Protein AF-A0A3L5TSK6-F1 (afdb_monomer)

Radius of gyration: 16.2 Å; Cα contacts (8 Å, |Δi|>4): 118; chains: 1; bounding box: 46×31×44 Å

Structure (mmCIF, N/CA/C/O backbone):
data_AF-A0A3L5TSK6-F1
#
_entry.id   AF-A0A3L5TSK6-F1
#
loop_
_atom_site.group_PDB
_atom_site.id
_atom_site.type_symbol
_atom_site.label_atom_id
_atom_site.label_alt_id
_atom_site.label_comp_id
_atom_site.label_asym_id
_atom_site.label_entity_id
_atom_site.label_seq_id
_atom_site.pdbx_PDB_ins_code
_atom_site.Cartn_x
_atom_site.Cartn_y
_atom_site.Cartn_z
_atom_site.occupancy
_atom_site.B_iso_or_equiv
_atom_site.auth_seq_id
_atom_site.auth_comp_id
_atom_site.auth_asym_id
_atom_site.auth_atom_id
_atom_site.pdbx_PDB_model_num
ATOM 1 N N . MET A 1 1 ? -3.187 -6.214 0.438 1.00 34.06 1 MET A N 1
ATOM 2 C CA . MET A 1 1 ? -4.301 -6.020 1.387 1.00 34.06 1 MET A CA 1
ATOM 3 C C . MET A 1 1 ? -3.927 -4.850 2.277 1.00 34.06 1 MET A C 1
ATOM 5 O O . MET A 1 1 ? -2.980 -4.982 3.035 1.00 34.06 1 MET A O 1
ATOM 9 N N . CYS A 1 2 ? -4.564 -3.695 2.087 1.00 36.97 2 CYS A N 1
ATOM 10 C CA . CYS A 1 2 ? -4.314 -2.481 2.863 1.00 36.97 2 CYS A CA 1
ATOM 11 C C . CYS A 1 2 ? -5.670 -2.035 3.417 1.00 36.97 2 CYS A C 1
ATOM 13 O O . CYS A 1 2 ? -6.540 -1.655 2.637 1.00 36.97 2 CYS A O 1
ATOM 15 N N . SER A 1 3 ? -5.878 -2.202 4.721 1.00 41.25 3 SER A N 1
ATOM 16 C CA . SER A 1 3 ? -7.136 -1.934 5.427 1.00 41.25 3 SER A CA 1
ATOM 17 C C . SER A 1 3 ? -7.062 -0.598 6.163 1.00 41.25 3 SER A C 1
ATOM 19 O O . SER A 1 3 ? -6.082 -0.326 6.856 1.00 41.25 3 SER A O 1
ATOM 21 N N . LEU A 1 4 ? -8.104 0.220 6.014 1.00 42.03 4 LEU A N 1
ATOM 22 C CA . LEU A 1 4 ? -8.280 1.513 6.680 1.00 42.03 4 LEU A CA 1
ATOM 23 C C . LEU A 1 4 ? -9.685 1.528 7.291 1.00 42.03 4 LEU A C 1
ATOM 25 O O . LEU A 1 4 ? -10.646 1.225 6.589 1.00 42.03 4 LEU A O 1
ATOM 29 N N . LEU A 1 5 ? -9.768 1.814 8.590 1.00 45.38 5 LEU A N 1
ATOM 30 C CA . LEU A 1 5 ? -10.962 1.709 9.431 1.00 45.38 5 LEU A CA 1
ATOM 31 C C . LEU A 1 5 ? -11.043 2.945 10.340 1.00 45.38 5 LEU A C 1
ATOM 33 O O . LEU A 1 5 ? -10.093 3.219 11.064 1.00 45.38 5 LEU A O 1
ATOM 37 N N . GLU A 1 6 ? -12.161 3.667 10.348 1.00 42.78 6 GLU A N 1
ATOM 38 C CA . GLU A 1 6 ? -12.432 4.717 11.340 1.00 42.78 6 GLU A CA 1
ATOM 39 C C . GLU A 1 6 ? -13.077 4.099 12.605 1.00 42.78 6 GLU A C 1
ATOM 41 O O . GLU A 1 6 ? -14.056 3.352 12.529 1.00 42.78 6 GLU A O 1
ATOM 46 N N . ASP A 1 7 ? -12.513 4.441 13.773 1.00 42.12 7 ASP A N 1
ATOM 47 C CA . ASP A 1 7 ? -13.096 4.374 15.129 1.00 42.12 7 ASP A CA 1
ATOM 48 C C . ASP A 1 7 ? -13.173 3.056 15.953 1.00 42.12 7 ASP A C 1
ATOM 50 O O . ASP A 1 7 ? -14.040 2.889 16.817 1.00 42.12 7 ASP A O 1
ATOM 54 N N . TYR A 1 8 ? -12.202 2.161 15.844 1.00 40.53 8 TYR A N 1
ATOM 55 C CA . TYR A 1 8 ? -11.734 1.365 16.994 1.00 40.53 8 TYR A CA 1
ATOM 56 C C . TYR A 1 8 ? -10.258 1.134 16.714 1.00 40.53 8 TYR A C 1
ATOM 58 O O . TYR A 1 8 ? -9.960 0.626 15.638 1.00 40.53 8 TYR A O 1
ATOM 66 N N . ARG A 1 9 ? -9.370 1.630 17.592 1.00 51.47 9 ARG A N 1
ATOM 67 C CA . ARG A 1 9 ? -7.895 1.642 17.471 1.00 51.47 9 ARG A CA 1
ATOM 68 C C . ARG A 1 9 ? -7.408 0.742 16.324 1.00 51.47 9 ARG A C 1
ATOM 70 O O . ARG A 1 9 ? -7.483 -0.476 16.446 1.00 51.47 9 ARG A O 1
ATOM 77 N N . THR A 1 10 ? -7.005 1.340 15.201 1.00 57.16 10 THR A N 1
ATOM 78 C CA . THR A 1 10 ? -6.617 0.651 13.958 1.00 57.16 10 THR A CA 1
ATOM 79 C C . THR A 1 10 ? -5.367 -0.195 14.176 1.00 57.16 10 THR A C 1
ATOM 81 O O . THR A 1 10 ? -4.246 0.181 13.846 1.00 57.16 10 THR A O 1
ATOM 84 N N . GLU A 1 11 ? -5.548 -1.361 14.780 1.00 63.44 11 GLU A N 1
ATOM 85 C CA . GLU A 1 11 ? -4.491 -2.325 15.047 1.00 63.44 11 GLU A CA 1
ATOM 86 C C . GLU A 1 11 ? -4.338 -3.222 13.820 1.00 63.44 11 GLU A C 1
ATOM 88 O O . GLU A 1 11 ? -4.801 -4.364 13.790 1.00 63.44 11 GLU A O 1
ATOM 93 N N . ASN A 1 12 ? -3.687 -2.703 12.775 1.00 78.81 12 ASN A N 1
ATOM 94 C CA . ASN A 1 12 ? -3.180 -3.582 11.730 1.00 78.81 12 ASN A CA 1
ATOM 95 C C . ASN A 1 12 ? -2.072 -4.446 12.362 1.00 78.81 12 ASN A C 1
ATOM 97 O O . ASN A 1 12 ? -1.165 -3.946 13.036 1.00 78.81 12 ASN A O 1
ATOM 101 N N . ARG A 1 13 ? -2.172 -5.763 12.165 1.00 89.50 13 ARG A N 1
ATOM 102 C CA . ARG A 1 13 ? -1.252 -6.765 12.715 1.00 89.50 13 ARG A CA 1
ATOM 103 C C . ARG A 1 13 ? -0.556 -7.483 11.569 1.00 89.50 13 ARG A C 1
ATOM 105 O O . ARG A 1 13 ? -1.192 -7.842 10.579 1.00 89.50 13 ARG A O 1
ATOM 112 N N . PHE A 1 14 ? 0.742 -7.710 11.710 1.00 92.44 14 PHE A N 1
ATOM 113 C CA . PHE A 1 14 ? 1.535 -8.486 10.764 1.00 92.44 14 PHE A CA 1
ATOM 114 C C . PHE A 1 14 ? 2.080 -9.734 11.445 1.00 92.44 14 PHE A C 1
ATOM 116 O O . PHE A 1 14 ? 2.483 -9.679 12.606 1.0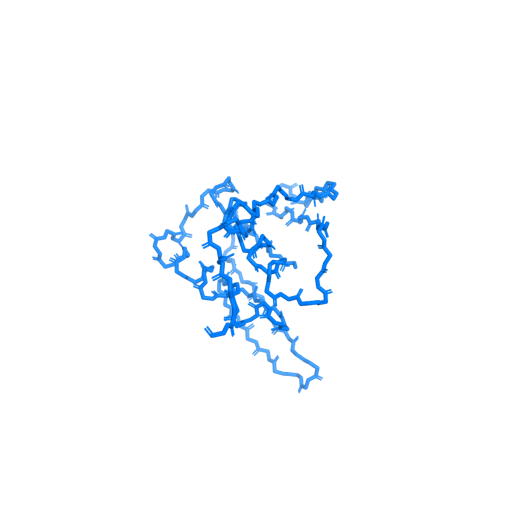0 92.44 14 PHE A O 1
ATOM 123 N N . VAL A 1 15 ? 2.116 -10.840 10.702 1.00 94.88 15 VAL A N 1
ATOM 124 C CA . VAL A 1 15 ? 2.777 -12.084 11.096 1.00 94.88 15 VAL A CA 1
ATOM 125 C C . VAL A 1 15 ? 3.555 -12.613 9.895 1.00 94.88 15 VAL A C 1
ATOM 127 O O . VAL A 1 15 ? 2.995 -12.717 8.803 1.00 94.88 15 VAL A O 1
ATOM 130 N N . ASP A 1 16 ? 4.827 -12.956 10.096 1.00 92.19 16 ASP A N 1
ATOM 131 C CA . ASP A 1 16 ? 5.654 -13.602 9.068 1.00 92.19 16 ASP A CA 1
ATOM 132 C C . ASP A 1 16 ? 5.753 -15.124 9.269 1.00 92.19 16 ASP A C 1
ATOM 134 O O . ASP A 1 16 ? 5.444 -15.659 10.335 1.00 92.19 16 ASP A O 1
ATOM 138 N N . LYS A 1 17 ? 6.270 -15.831 8.260 1.00 93.81 17 LYS A N 1
ATOM 139 C CA . LYS A 1 17 ? 6.469 -17.288 8.234 1.00 93.81 17 LYS A CA 1
ATOM 140 C C . LYS A 1 17 ? 7.255 -17.827 9.437 1.00 93.81 17 LYS A C 1
ATOM 142 O O . LYS A 1 17 ? 7.029 -18.962 9.842 1.00 93.81 17 LYS A O 1
ATOM 147 N N . ILE A 1 18 ? 8.186 -17.047 9.985 1.00 94.75 18 ILE A N 1
ATOM 148 C CA . ILE A 1 18 ? 9.015 -17.440 11.140 1.00 94.75 18 ILE A CA 1
ATOM 149 C C . ILE A 1 18 ? 8.397 -17.062 12.497 1.00 94.75 18 ILE A C 1
ATOM 151 O O . ILE A 1 18 ? 9.031 -17.261 13.528 1.00 94.75 18 ILE A O 1
ATOM 155 N N . GLY A 1 19 ? 7.175 -16.518 12.513 1.00 93.19 19 GLY A N 1
ATOM 156 C CA . GLY A 1 19 ? 6.446 -16.185 13.740 1.00 93.19 19 GLY A CA 1
ATOM 157 C C . GLY A 1 19 ? 6.750 -14.803 14.324 1.00 93.19 19 GLY A C 1
ATOM 158 O O . GLY A 1 19 ? 6.336 -14.518 15.444 1.00 93.19 19 GLY A O 1
ATOM 159 N N . VAL A 1 20 ? 7.444 -13.926 13.589 1.00 94.31 20 VAL A N 1
ATOM 160 C CA . VAL A 1 20 ? 7.586 -12.517 13.988 1.00 94.31 20 VAL A CA 1
ATOM 161 C C . VAL A 1 20 ? 6.224 -11.844 13.881 1.00 94.31 20 VAL A C 1
ATOM 163 O O . VAL A 1 20 ? 5.628 -11.853 12.804 1.00 94.31 20 VAL A O 1
ATOM 166 N N . ALA A 1 21 ? 5.760 -11.251 14.981 1.00 94.44 21 ALA A N 1
ATOM 167 C CA . ALA A 1 21 ? 4.489 -10.546 15.057 1.00 94.44 21 ALA A CA 1
ATOM 168 C C . ALA A 1 21 ? 4.681 -9.121 15.585 1.00 94.44 21 ALA A C 1
ATOM 170 O O . ALA A 1 21 ? 5.403 -8.911 16.561 1.00 94.44 21 ALA A O 1
ATOM 171 N N . TYR A 1 22 ? 4.038 -8.146 14.942 1.00 91.56 22 TYR A N 1
ATOM 172 C CA . TYR A 1 22 ? 4.023 -6.755 15.400 1.00 91.56 22 TYR A CA 1
ATOM 173 C C . TYR A 1 22 ? 2.759 -6.018 14.945 1.00 91.56 22 TYR A C 1
ATOM 175 O O . TYR A 1 22 ? 2.012 -6.489 14.082 1.00 91.56 22 TYR A O 1
ATOM 183 N N . GLU A 1 23 ? 2.548 -4.840 15.528 1.00 90.12 23 GLU A N 1
ATOM 184 C CA . GLU A 1 23 ? 1.446 -3.929 15.220 1.00 90.12 23 GLU A CA 1
ATOM 185 C C . GLU A 1 23 ? 1.996 -2.624 14.642 1.00 90.12 23 GLU A C 1
ATOM 187 O O . GLU A 1 23 ? 3.032 -2.123 15.087 1.00 90.12 23 GLU A O 1
ATOM 192 N N . SER A 1 24 ? 1.329 -2.074 13.631 1.00 89.81 24 SER A N 1
ATOM 193 C CA . SER A 1 24 ? 1.712 -0.794 13.025 1.00 89.81 24 SER A CA 1
ATOM 194 C C . SER A 1 24 ? 0.515 -0.175 12.306 1.00 89.81 24 SER A C 1
ATOM 196 O O . SER A 1 24 ? -0.262 -0.931 11.734 1.00 89.81 24 SER A O 1
ATOM 198 N N . PRO A 1 25 ? 0.352 1.162 12.270 1.00 89.12 25 PRO A N 1
ATOM 199 C CA . PRO A 1 25 ? -0.758 1.793 11.548 1.00 89.12 25 PRO A CA 1
ATOM 200 C C . PRO A 1 25 ? -0.741 1.483 10.045 1.00 89.12 25 PRO A C 1
ATOM 202 O O . PRO A 1 25 ? -1.795 1.344 9.428 1.00 89.12 25 PRO A O 1
ATOM 205 N N . THR A 1 26 ? 0.445 1.306 9.458 1.00 91.50 26 THR A N 1
ATOM 206 C CA . THR A 1 26 ? 0.628 0.970 8.043 1.00 91.50 26 THR A CA 1
ATOM 207 C C . THR A 1 26 ? 1.457 -0.301 7.906 1.00 91.50 26 THR A C 1
ATOM 209 O O . THR A 1 26 ? 2.491 -0.474 8.552 1.00 91.50 26 THR A O 1
ATOM 212 N N . ILE A 1 27 ? 0.974 -1.235 7.082 1.00 93.00 27 ILE A N 1
ATOM 213 C CA . ILE A 1 27 ? 1.598 -2.546 6.889 1.00 93.00 27 ILE A CA 1
ATOM 214 C C . ILE A 1 27 ? 1.659 -2.858 5.403 1.00 93.00 27 ILE A C 1
ATOM 216 O O . ILE A 1 27 ? 0.701 -2.661 4.660 1.00 93.00 27 ILE A O 1
ATOM 220 N N . CYS A 1 28 ? 2.802 -3.381 4.974 1.00 93.75 28 CYS A N 1
ATOM 221 C CA . CYS A 1 28 ? 3.018 -3.899 3.634 1.00 93.75 28 CYS A CA 1
ATOM 222 C C . CYS A 1 28 ? 3.831 -5.189 3.714 1.00 93.75 28 CYS A C 1
ATOM 224 O O . CYS A 1 28 ? 4.661 -5.362 4.604 1.00 93.75 28 CYS A O 1
ATOM 226 N N . THR A 1 29 ? 3.623 -6.075 2.747 1.00 92.50 29 THR A N 1
ATOM 227 C CA . THR A 1 29 ? 4.309 -7.367 2.656 1.00 92.50 29 THR A CA 1
ATOM 228 C C . THR A 1 29 ? 5.178 -7.435 1.403 1.00 92.50 29 THR A C 1
ATOM 230 O O . THR A 1 29 ? 4.906 -6.750 0.413 1.00 92.50 29 THR A O 1
ATOM 233 N N . GLY A 1 30 ? 6.195 -8.300 1.410 1.00 92.56 30 GLY A N 1
ATOM 234 C CA . GLY A 1 30 ? 7.054 -8.529 0.245 1.00 92.56 30 GLY A CA 1
ATOM 235 C C . GLY A 1 30 ? 7.717 -7.242 -0.258 1.00 92.56 30 GLY A C 1
ATOM 236 O O . GLY A 1 30 ? 8.187 -6.428 0.533 1.00 92.56 30 GLY A O 1
ATOM 237 N N . TYR A 1 31 ? 7.723 -7.034 -1.577 1.00 93.00 31 TYR A N 1
ATOM 238 C CA . TYR A 1 31 ? 8.347 -5.858 -2.197 1.00 93.00 31 TYR A CA 1
ATOM 239 C C . TYR A 1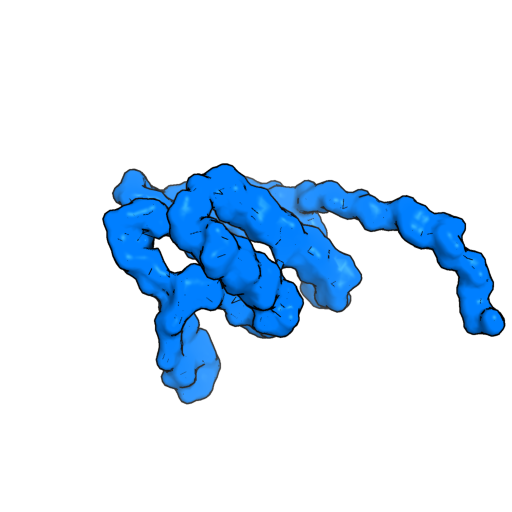 31 ? 7.671 -4.533 -1.799 1.00 93.00 31 TYR A C 1
ATOM 241 O O . TYR A 1 31 ? 8.323 -3.493 -1.683 1.00 93.00 31 TYR A O 1
ATOM 249 N N . GLY A 1 32 ? 6.373 -4.584 -1.475 1.00 93.50 32 GLY A N 1
ATOM 250 C CA . GLY A 1 32 ? 5.615 -3.438 -0.976 1.00 93.50 32 GLY A CA 1
ATOM 251 C C . GLY A 1 32 ? 6.169 -2.854 0.323 1.00 93.50 32 GLY A C 1
ATOM 252 O O . GLY A 1 32 ? 6.045 -1.651 0.543 1.00 93.50 32 GLY A O 1
ATOM 253 N N . ALA A 1 33 ? 6.835 -3.663 1.154 1.00 94.25 33 ALA A N 1
ATOM 254 C CA . ALA A 1 33 ? 7.447 -3.198 2.398 1.00 94.25 33 ALA A CA 1
ATOM 255 C C . ALA A 1 33 ? 8.551 -2.149 2.172 1.00 94.25 33 ALA A C 1
ATOM 257 O O . ALA A 1 33 ? 8.763 -1.299 3.034 1.00 94.25 33 ALA A O 1
ATOM 258 N N . TYR A 1 34 ? 9.216 -2.178 1.013 1.00 94.19 34 TYR A N 1
ATOM 259 C CA . TYR A 1 34 ? 10.319 -1.273 0.682 1.00 94.19 34 TYR A CA 1
ATOM 260 C C . TYR A 1 34 ? 9.874 -0.036 -0.105 1.00 94.19 34 TYR A C 1
ATOM 262 O O . TYR A 1 34 ? 10.499 1.012 0.013 1.00 94.19 34 TYR A O 1
ATOM 270 N N . ILE A 1 35 ? 8.806 -0.149 -0.904 1.00 94.00 35 ILE A N 1
ATOM 271 C CA . ILE A 1 35 ? 8.358 0.926 -1.807 1.00 94.00 35 ILE A CA 1
ATOM 272 C C . ILE A 1 35 ? 7.078 1.601 -1.316 1.00 94.00 35 ILE A C 1
ATOM 274 O O . ILE A 1 35 ? 7.026 2.823 -1.217 1.00 94.00 35 ILE A O 1
ATOM 278 N N . ALA A 1 36 ? 6.035 0.825 -1.020 1.00 94.88 36 ALA A N 1
ATOM 279 C CA . ALA A 1 36 ? 4.734 1.376 -0.650 1.00 94.88 36 ALA A CA 1
ATOM 280 C C . ALA A 1 36 ? 4.696 1.809 0.820 1.00 94.88 36 ALA A C 1
ATOM 282 O O . ALA A 1 36 ? 4.123 2.846 1.141 1.00 94.88 36 ALA A O 1
ATOM 283 N N . ASN A 1 37 ? 5.343 1.057 1.715 1.00 94.81 37 ASN A N 1
ATOM 284 C CA . ASN A 1 37 ? 5.286 1.337 3.150 1.00 94.81 37 ASN A CA 1
ATOM 285 C C . ASN A 1 37 ? 5.804 2.737 3.536 1.00 94.81 37 ASN A C 1
ATOM 287 O O . ASN A 1 37 ? 5.124 3.401 4.315 1.00 94.81 37 ASN A O 1
ATOM 291 N N . PRO A 1 38 ? 6.936 3.243 2.998 1.00 95.50 38 PRO A N 1
ATOM 292 C CA . PRO A 1 38 ? 7.377 4.612 3.279 1.00 95.50 38 PRO A CA 1
ATOM 293 C C . PRO A 1 38 ? 6.353 5.672 2.852 1.00 95.50 38 PRO A C 1
ATOM 295 O O . PRO A 1 38 ? 6.099 6.603 3.605 1.00 95.50 38 PRO A O 1
ATOM 298 N N . LEU A 1 39 ? 5.705 5.491 1.696 1.00 95.00 39 LEU A N 1
ATOM 299 C CA . LEU A 1 39 ? 4.676 6.411 1.193 1.00 95.00 39 LEU A CA 1
ATOM 300 C C . LEU A 1 39 ? 3.421 6.405 2.071 1.00 95.00 39 LEU A C 1
ATOM 302 O O . LEU A 1 39 ? 2.778 7.436 2.264 1.00 95.00 39 LEU A O 1
ATOM 306 N N . LEU A 1 40 ? 3.045 5.236 2.591 1.00 94.06 40 LEU A N 1
ATOM 307 C CA . LEU A 1 40 ? 1.919 5.111 3.513 1.00 94.06 40 LEU A CA 1
ATOM 308 C C . LEU A 1 40 ? 2.248 5.711 4.878 1.00 94.06 40 LEU A C 1
ATOM 310 O O . LEU A 1 40 ? 1.398 6.378 5.458 1.00 94.06 40 LEU A O 1
ATOM 314 N N . ARG A 1 41 ? 3.470 5.499 5.380 1.00 93.81 41 ARG A N 1
ATOM 315 C CA . ARG A 1 41 ? 3.946 6.101 6.633 1.00 93.81 41 ARG A CA 1
ATOM 316 C C . ARG A 1 41 ? 3.955 7.617 6.554 1.00 93.81 41 ARG A C 1
ATOM 318 O O . ARG A 1 41 ? 3.367 8.241 7.420 1.00 93.81 41 ARG A O 1
ATOM 325 N N . GLU A 1 42 ? 4.516 8.181 5.490 1.00 95.19 42 GLU A N 1
ATOM 326 C CA . GLU A 1 42 ? 4.516 9.628 5.262 1.00 95.19 42 GLU A CA 1
ATOM 327 C C . GLU A 1 42 ? 3.087 10.193 5.245 1.00 95.19 42 GLU A C 1
ATOM 329 O O . GLU A 1 42 ? 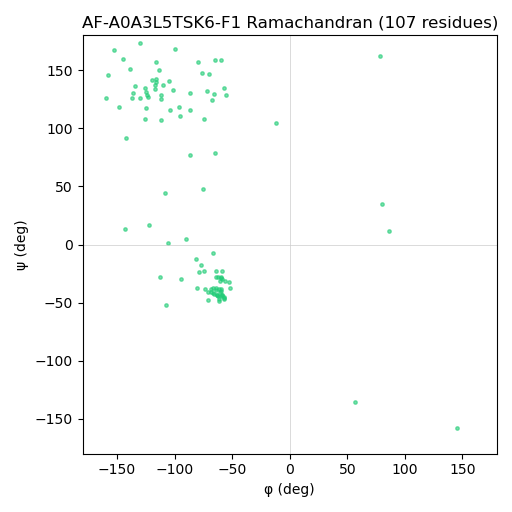2.796 11.180 5.915 1.00 95.19 42 GLU A O 1
ATOM 334 N N . ALA A 1 43 ? 2.163 9.549 4.523 1.00 93.44 43 ALA A N 1
ATOM 335 C CA . ALA A 1 43 ? 0.768 9.986 4.495 1.00 93.44 43 ALA A CA 1
ATOM 336 C C . ALA A 1 43 ? 0.111 9.921 5.882 1.00 93.44 43 ALA A C 1
ATOM 338 O O . ALA A 1 43 ? -0.563 10.867 6.280 1.00 93.44 43 ALA A O 1
ATOM 339 N N . TYR A 1 44 ? 0.335 8.830 6.619 1.00 91.38 44 TYR A N 1
ATOM 340 C CA . TYR A 1 44 ? -0.204 8.635 7.964 1.00 91.38 44 TYR A CA 1
ATOM 341 C C . TYR A 1 44 ? 0.370 9.623 8.983 1.00 91.38 44 TYR A C 1
ATOM 343 O O . TYR A 1 44 ? -0.376 10.172 9.784 1.00 91.38 44 TYR A O 1
ATOM 351 N N . GLU A 1 45 ? 1.676 9.882 8.948 1.00 93.12 45 GLU A N 1
ATOM 352 C CA . GLU A 1 45 ? 2.334 10.855 9.824 1.00 93.12 45 GLU A CA 1
ATOM 353 C C . GLU A 1 45 ? 1.832 12.281 9.559 1.00 93.12 45 GLU A C 1
ATOM 355 O O . GLU A 1 45 ? 1.627 13.043 10.503 1.00 93.12 45 GLU A O 1
ATOM 360 N N . ASN A 1 46 ? 1.571 12.622 8.293 1.00 94.56 46 ASN A N 1
ATOM 361 C CA . ASN A 1 46 ? 1.039 13.928 7.907 1.00 94.56 46 ASN A CA 1
ATOM 362 C C . ASN A 1 46 ? -0.444 14.107 8.268 1.00 94.56 46 ASN A C 1
ATOM 364 O O . ASN A 1 46 ? -0.850 15.200 8.660 1.00 94.56 46 ASN A O 1
ATOM 368 N N . ASN A 1 47 ? -1.261 13.061 8.122 1.00 92.44 47 ASN A N 1
ATOM 369 C CA . ASN A 1 47 ? -2.673 13.086 8.492 1.00 92.44 47 ASN A CA 1
ATOM 370 C C . ASN A 1 47 ? -3.111 11.740 9.103 1.00 92.44 47 ASN A C 1
ATOM 372 O O . ASN A 1 47 ? -3.574 10.852 8.388 1.00 92.44 47 ASN A O 1
ATOM 376 N N . PRO A 1 48 ? -3.030 11.579 10.434 1.00 88.62 48 PRO A N 1
ATOM 377 C CA . PRO A 1 48 ? -3.450 10.342 11.094 1.00 88.62 48 PRO A CA 1
ATOM 378 C C . PRO A 1 48 ? -4.951 10.042 10.963 1.00 88.62 48 PRO A C 1
ATOM 380 O O . PRO A 1 48 ? -5.351 8.885 11.063 1.00 88.62 48 PRO A O 1
ATOM 383 N N . ASN A 1 49 ? -5.773 11.069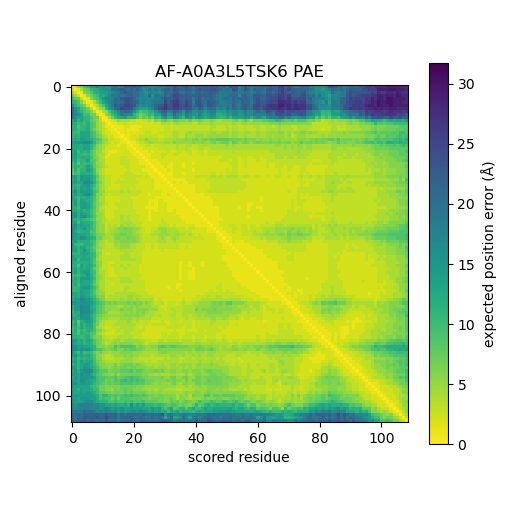 10.721 1.00 88.75 49 ASN A N 1
ATOM 384 C CA . ASN A 1 49 ? -7.231 10.982 10.607 1.00 88.75 49 ASN A CA 1
ATOM 385 C C . ASN A 1 49 ? -7.677 11.171 9.146 1.00 88.75 49 ASN A C 1
ATOM 387 O O . ASN A 1 49 ? -8.593 11.942 8.862 1.00 88.75 49 ASN A O 1
ATOM 391 N N . MET A 1 50 ? -6.976 10.520 8.212 1.00 88.06 50 MET A N 1
ATOM 392 C CA . MET A 1 50 ? -7.357 10.513 6.799 1.00 88.06 50 MET A CA 1
ATOM 393 C C . MET A 1 50 ? -8.775 9.982 6.617 1.00 88.06 50 MET A C 1
ATOM 395 O O . MET A 1 50 ? -9.123 8.916 7.125 1.00 88.06 50 MET A O 1
ATOM 399 N N . THR A 1 51 ? -9.544 10.684 5.794 1.00 91.69 51 THR A N 1
ATOM 400 C CA . THR A 1 51 ? -10.842 10.196 5.335 1.00 91.69 51 THR A CA 1
ATOM 401 C C . THR A 1 51 ? -10.670 8.944 4.475 1.00 91.69 51 THR A C 1
ATOM 403 O O . THR A 1 51 ? -9.627 8.706 3.853 1.00 91.69 51 THR A O 1
ATOM 406 N N . LEU A 1 52 ? -11.738 8.156 4.364 1.00 88.44 52 LEU A N 1
ATOM 407 C CA . LEU A 1 52 ? -11.782 6.976 3.501 1.00 88.44 52 LEU A CA 1
ATOM 408 C C . LEU A 1 52 ? -11.348 7.268 2.048 1.00 88.44 52 LEU A C 1
ATOM 410 O O . LEU A 1 52 ? -10.700 6.431 1.417 1.00 88.44 52 LEU A O 1
ATOM 414 N N . GLU A 1 53 ? -11.705 8.433 1.507 1.00 91.25 53 GLU A N 1
ATOM 415 C CA . GLU A 1 53 ? -11.364 8.831 0.137 1.00 91.25 53 GLU A CA 1
ATOM 416 C C . GLU A 1 53 ? -9.871 9.147 -0.017 1.00 91.25 53 GLU A C 1
ATOM 418 O O . GLU A 1 53 ? -9.214 8.629 -0.925 1.00 91.25 53 GLU A O 1
ATOM 423 N N . GLU A 1 54 ? -9.308 9.939 0.897 1.00 91.12 54 GLU A N 1
ATOM 424 C CA . GLU A 1 54 ? -7.876 10.268 0.912 1.00 91.12 54 GLU A CA 1
ATOM 425 C C . GLU A 1 54 ? -7.024 9.007 1.025 1.00 91.12 54 GLU A C 1
ATOM 427 O O . GLU A 1 54 ? -6.044 8.819 0.297 1.00 91.12 54 GLU A O 1
ATOM 432 N N . ALA A 1 55 ? -7.447 8.106 1.904 1.00 91.19 55 ALA A N 1
ATOM 433 C CA . ALA A 1 55 ? -6.744 6.874 2.155 1.00 91.19 55 ALA A CA 1
ATOM 434 C C . ALA A 1 55 ? -6.812 5.936 0.930 1.00 91.19 55 ALA A C 1
ATOM 436 O O . ALA A 1 55 ? -5.790 5.386 0.517 1.00 91.19 55 ALA A O 1
ATOM 437 N N . GLN A 1 56 ? -7.969 5.831 0.259 1.00 91.62 56 GLN A N 1
ATOM 438 C CA . GLN A 1 56 ? -8.096 5.102 -1.013 1.00 91.62 56 GLN A CA 1
ATOM 439 C C . GLN A 1 56 ? -7.196 5.671 -2.112 1.00 91.62 56 GLN A C 1
ATOM 441 O O . GLN A 1 56 ? -6.517 4.906 -2.801 1.00 91.62 56 GLN A O 1
ATOM 446 N N . LYS A 1 57 ? -7.146 6.997 -2.250 1.00 93.00 57 LYS A N 1
ATOM 447 C CA . LYS A 1 57 ? -6.283 7.673 -3.225 1.00 93.00 57 LYS A CA 1
ATOM 448 C C . LYS A 1 57 ? -4.804 7.381 -2.964 1.00 93.00 57 LYS A C 1
ATOM 450 O O . LYS A 1 57 ? -4.033 7.165 -3.902 1.00 93.00 57 LYS A O 1
ATOM 455 N N . GLN A 1 58 ? -4.404 7.317 -1.695 1.00 94.12 58 GLN A N 1
ATOM 456 C CA . GLN A 1 58 ? -3.037 6.954 -1.333 1.00 94.12 58 GLN A CA 1
ATOM 457 C C . GLN A 1 58 ? -2.724 5.482 -1.649 1.00 94.12 58 GLN A C 1
ATOM 459 O O . GLN A 1 58 ? -1.632 5.187 -2.145 1.00 94.12 58 GLN A O 1
ATOM 464 N N . ILE A 1 59 ? -3.676 4.561 -1.443 1.00 93.62 59 ILE A N 1
ATOM 465 C CA . ILE A 1 59 ? -3.531 3.160 -1.875 1.00 93.62 59 ILE A CA 1
ATOM 466 C C . ILE A 1 59 ? -3.377 3.071 -3.395 1.00 93.62 59 ILE A C 1
ATOM 468 O O . ILE A 1 59 ? -2.459 2.403 -3.868 1.00 93.62 59 ILE A O 1
ATOM 472 N N . GLU A 1 60 ? -4.217 3.764 -4.163 1.00 93.12 60 GLU A N 1
ATOM 473 C CA . GLU A 1 60 ?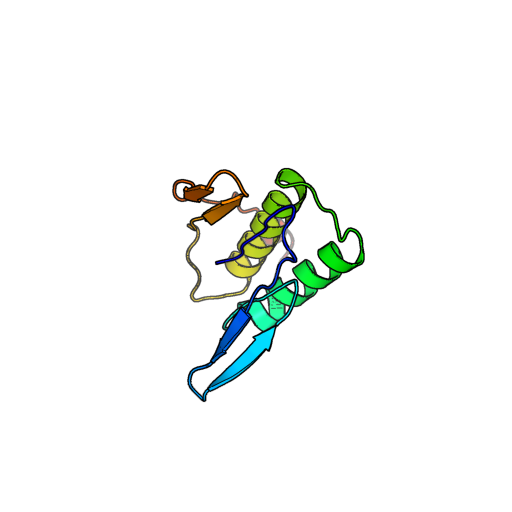 -4.138 3.784 -5.629 1.00 93.12 60 GLU A CA 1
ATOM 474 C C . GLU A 1 60 ? -2.766 4.270 -6.115 1.00 93.12 60 GLU A C 1
ATOM 476 O O . GLU A 1 60 ? -2.126 3.624 -6.952 1.00 93.12 60 GLU A O 1
ATOM 481 N N . ARG A 1 61 ? -2.250 5.352 -5.517 1.00 93.75 61 ARG A N 1
ATOM 482 C CA . ARG A 1 61 ? -0.896 5.850 -5.789 1.00 93.75 61 ARG A CA 1
ATOM 483 C C . ARG A 1 61 ? 0.168 4.784 -5.517 1.00 93.75 61 ARG A C 1
ATOM 485 O O . ARG A 1 61 ? 1.054 4.586 -6.350 1.00 93.75 61 ARG A O 1
ATOM 492 N N . CYS A 1 62 ? 0.089 4.090 -4.383 1.00 94.88 62 CYS A N 1
ATOM 493 C CA . CYS A 1 62 ? 1.037 3.030 -4.037 1.00 94.88 62 CYS A CA 1
ATOM 494 C C . CYS A 1 62 ? 0.973 1.861 -5.029 1.00 94.88 62 CYS A C 1
ATOM 496 O O . CYS A 1 62 ? 2.016 1.393 -5.486 1.00 94.88 62 CYS A O 1
ATOM 498 N N . MET A 1 63 ? -0.230 1.428 -5.417 1.00 94.50 63 MET A N 1
ATOM 499 C CA . MET A 1 63 ? -0.420 0.335 -6.377 1.00 94.50 63 MET A CA 1
ATOM 500 C C . MET A 1 63 ? 0.130 0.682 -7.762 1.00 94.50 63 MET A C 1
ATOM 502 O O . MET A 1 63 ? 0.783 -0.154 -8.386 1.00 94.50 63 MET A O 1
ATOM 506 N N . LYS A 1 64 ? -0.042 1.928 -8.213 1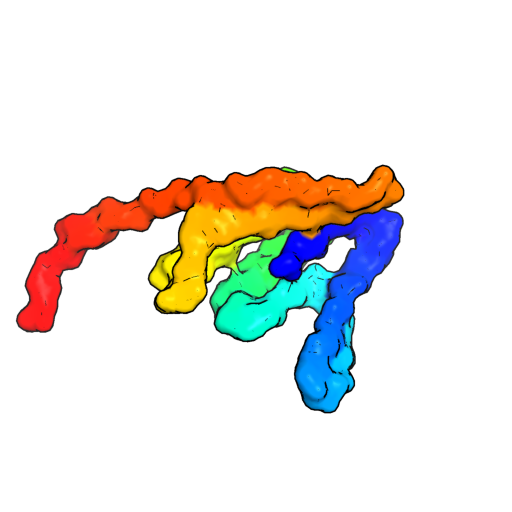.00 93.31 64 LYS A N 1
ATOM 507 C CA . LYS A 1 64 ? 0.534 2.416 -9.474 1.00 93.31 64 LYS A CA 1
ATOM 508 C C . LYS A 1 64 ? 2.065 2.400 -9.458 1.00 93.31 64 LYS A C 1
ATOM 510 O O . LYS A 1 64 ? 2.690 1.965 -10.421 1.00 93.31 64 LYS A O 1
ATOM 515 N N . ILE A 1 65 ? 2.684 2.830 -8.356 1.00 94.06 65 ILE A N 1
ATOM 516 C CA . ILE A 1 65 ? 4.149 2.817 -8.214 1.00 94.06 65 ILE A CA 1
ATOM 517 C C . ILE A 1 65 ? 4.683 1.383 -8.168 1.00 94.06 65 ILE A C 1
ATOM 519 O O . ILE A 1 65 ? 5.690 1.089 -8.814 1.00 94.06 65 ILE A O 1
ATOM 523 N N . LEU A 1 66 ? 4.008 0.488 -7.441 1.00 94.44 66 LEU A N 1
ATOM 524 C CA . LEU A 1 66 ? 4.364 -0.929 -7.420 1.00 9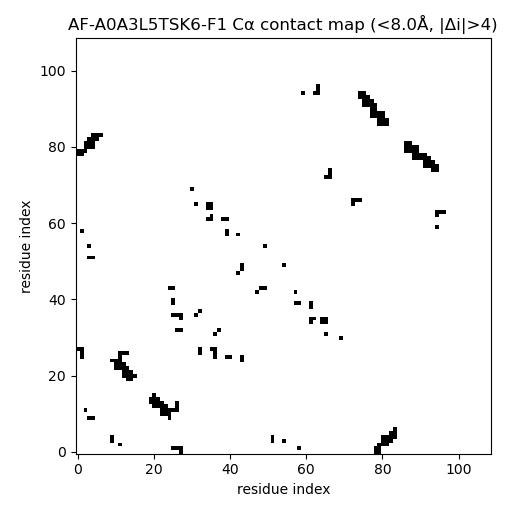4.44 66 LEU A CA 1
ATOM 525 C C .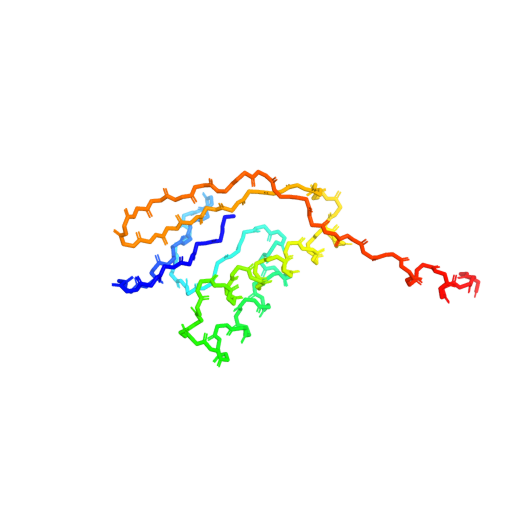 LEU A 1 66 ? 4.262 -1.540 -8.815 1.00 94.44 66 LEU A C 1
ATOM 527 O O . LEU A 1 66 ? 5.178 -2.251 -9.210 1.00 94.44 66 LEU A O 1
ATOM 531 N N . TYR A 1 67 ? 3.231 -1.190 -9.586 1.00 94.06 67 TYR A N 1
ATOM 532 C CA . TYR A 1 67 ? 3.095 -1.665 -10.959 1.00 94.06 67 TYR A CA 1
ATOM 533 C C . TYR A 1 67 ? 4.269 -1.249 -11.859 1.00 94.06 67 TYR A C 1
ATOM 535 O O . TYR A 1 67 ? 4.759 -2.039 -12.661 1.00 94.06 67 TYR A O 1
ATOM 543 N N . TYR A 1 68 ? 4.785 -0.030 -11.695 1.00 93.94 68 TYR A N 1
ATOM 544 C CA . TYR A 1 68 ? 5.936 0.430 -12.477 1.00 93.94 68 TYR A CA 1
ATOM 545 C C . TYR A 1 68 ? 7.279 -0.174 -12.062 1.00 93.94 68 TYR A C 1
ATOM 547 O O . TYR A 1 68 ? 8.225 -0.136 -12.849 1.00 93.94 68 TYR A O 1
ATOM 555 N N . ARG A 1 69 ? 7.416 -0.654 -10.821 1.00 94.06 69 ARG A N 1
ATOM 556 C CA . ARG A 1 69 ? 8.716 -1.054 -10.252 1.00 94.06 69 ARG A CA 1
ATOM 557 C C . ARG A 1 69 ? 8.850 -2.547 -9.991 1.00 94.06 69 ARG A C 1
ATOM 559 O O . ARG A 1 69 ? 9.968 -3.051 -10.020 1.00 94.06 69 ARG A O 1
ATOM 566 N N . ASP A 1 70 ? 7.752 -3.246 -9.735 1.00 93.81 70 ASP A N 1
ATOM 567 C CA . ASP A 1 70 ? 7.751 -4.680 -9.476 1.00 93.81 70 ASP A CA 1
ATOM 568 C C . ASP A 1 70 ? 7.455 -5.460 -10.763 1.00 93.81 70 ASP A C 1
ATOM 570 O O . ASP A 1 70 ? 6.329 -5.477 -11.261 1.00 93.81 70 ASP A O 1
ATOM 574 N N . ALA A 1 71 ? 8.467 -6.167 -11.269 1.00 92.12 71 ALA A N 1
ATOM 575 C CA . ALA A 1 71 ? 8.373 -6.990 -12.474 1.00 92.12 71 ALA A CA 1
ATOM 576 C C . ALA A 1 71 ? 7.451 -8.220 -12.331 1.00 92.12 71 ALA A C 1
ATOM 578 O O . ALA A 1 71 ? 7.218 -8.925 -13.311 1.00 92.12 71 ALA A O 1
ATOM 579 N N . ARG A 1 72 ? 6.951 -8.516 -11.124 1.00 92.94 72 ARG A N 1
ATOM 580 C CA . ARG A 1 72 ? 6.006 -9.615 -10.854 1.00 92.94 72 ARG A CA 1
ATOM 581 C C . ARG A 1 72 ? 4.580 -9.128 -10.604 1.00 92.94 72 ARG A C 1
ATOM 583 O O . ARG A 1 72 ? 3.705 -9.938 -10.303 1.00 92.94 72 ARG A O 1
ATOM 590 N N . SER A 1 73 ? 4.351 -7.822 -10.687 1.00 91.75 73 SER A N 1
ATOM 591 C CA . SER A 1 73 ? 3.035 -7.231 -10.474 1.00 91.75 73 SER A CA 1
ATOM 592 C C . SER A 1 73 ? 2.135 -7.367 -11.707 1.00 91.75 73 SER A C 1
ATOM 594 O O . SER A 1 73 ? 2.593 -7.537 -12.836 1.00 91.75 73 SER A O 1
ATOM 596 N N . ILE A 1 74 ? 0.824 -7.297 -11.478 1.00 92.88 74 ILE A N 1
ATOM 597 C CA . ILE A 1 74 ? -0.207 -7.316 -12.521 1.00 92.88 74 ILE A CA 1
ATOM 598 C C . ILE A 1 74 ? -0.986 -6.006 -12.420 1.00 92.88 74 ILE A C 1
ATOM 600 O O . ILE A 1 74 ? -1.272 -5.544 -11.315 1.00 92.88 74 ILE A O 1
ATOM 604 N N . ASN A 1 75 ? -1.371 -5.426 -13.563 1.00 92.81 75 ASN A N 1
ATOM 605 C CA . ASN A 1 75 ? -2.149 -4.183 -13.627 1.00 92.81 75 ASN A CA 1
ATOM 606 C C . ASN A 1 75 ? -3.635 -4.385 -13.275 1.00 92.81 75 ASN A C 1
ATOM 608 O O . ASN A 1 75 ? -4.531 -4.014 -14.031 1.00 92.81 75 ASN A O 1
ATOM 612 N N . LYS A 1 76 ? -3.909 -5.082 -12.176 1.00 94.12 76 LYS A N 1
ATOM 613 C CA . LYS A 1 76 ? -5.254 -5.383 -11.699 1.00 94.12 76 LYS A CA 1
ATOM 614 C C . LYS A 1 76 ? -5.173 -5.718 -10.219 1.00 94.12 76 LYS A C 1
ATOM 616 O O . LYS A 1 76 ? -4.405 -6.598 -9.837 1.00 94.12 76 LYS A O 1
ATOM 621 N N . TYR A 1 77 ? -5.957 -5.037 -9.394 1.00 93.62 77 TYR A N 1
ATOM 622 C CA . TYR A 1 77 ? -5.982 -5.280 -7.953 1.00 93.62 77 TYR A CA 1
ATOM 623 C C . TYR A 1 77 ? -7.379 -5.098 -7.367 1.00 93.62 77 TYR A C 1
ATOM 625 O O . TYR A 1 77 ?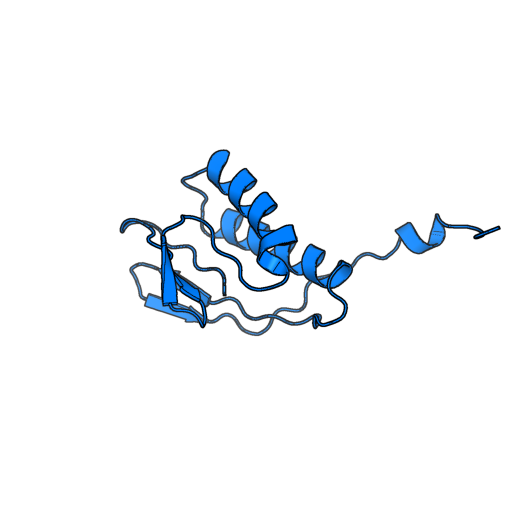 -8.231 -4.437 -7.950 1.00 93.62 77 TYR A O 1
ATOM 633 N N . GLU A 1 78 ? -7.602 -5.677 -6.194 1.00 93.50 78 GLU A N 1
ATOM 634 C CA . GLU A 1 78 ? -8.845 -5.550 -5.433 1.00 93.50 78 GLU A CA 1
ATOM 635 C C . GLU A 1 78 ? -8.584 -4.783 -4.136 1.00 93.50 78 GLU A C 1
ATOM 637 O O . GLU A 1 78 ? -7.486 -4.836 -3.568 1.00 93.50 78 GLU A O 1
ATOM 642 N N . VAL A 1 79 ? -9.600 -4.065 -3.660 1.00 92.75 79 VAL A N 1
ATOM 643 C CA . VAL A 1 79 ? -9.532 -3.283 -2.421 1.00 92.75 79 VAL A CA 1
ATOM 644 C C . VAL A 1 79 ? -10.634 -3.746 -1.482 1.00 92.75 79 VAL A C 1
ATOM 646 O O . VAL A 1 79 ? -11.807 -3.761 -1.854 1.00 92.75 79 VAL A O 1
ATOM 649 N N . ALA A 1 80 ? -10.244 -4.091 -0.255 1.00 92.00 80 ALA A N 1
ATOM 650 C CA . ALA A 1 80 ? -11.154 -4.465 0.815 1.00 92.00 80 ALA A CA 1
ATOM 651 C C . ALA A 1 80 ? -11.292 -3.319 1.832 1.00 92.00 80 ALA A C 1
ATOM 653 O O . ALA A 1 80 ? -10.338 -2.903 2.486 1.00 92.00 80 ALA A O 1
ATOM 654 N N . ILE A 1 81 ? -12.520 -2.826 1.872 1.00 90.75 81 ILE A N 1
ATOM 655 C CA . ILE A 1 81 ? -13.205 -1.881 2.750 1.00 90.75 81 ILE A CA 1
ATOM 656 C C . ILE A 1 81 ? -13.571 -2.454 4.103 1.00 90.75 81 ILE A C 1
ATOM 658 O O . ILE A 1 81 ? -14.490 -3.256 4.091 1.00 90.75 81 ILE A O 1
ATOM 662 N N . VAL A 1 82 ? -12.960 -2.127 5.236 1.00 88.31 82 VAL A N 1
ATOM 663 C CA . VAL A 1 82 ? -13.566 -2.509 6.522 1.00 88.31 82 VAL A CA 1
ATOM 664 C C . VAL A 1 82 ? -14.020 -1.224 7.205 1.00 88.31 82 VAL A C 1
ATOM 666 O O . VAL A 1 82 ? -13.262 -0.265 7.270 1.00 88.31 82 VAL A O 1
ATOM 669 N N . THR A 1 83 ? -15.274 -1.170 7.647 1.00 86.56 83 THR A N 1
ATOM 670 C CA . THR A 1 83 ? -15.860 -0.091 8.460 1.00 86.56 83 THR A CA 1
ATOM 671 C C . THR A 1 83 ? -16.567 -0.696 9.676 1.00 86.56 83 THR A C 1
ATOM 673 O O . THR A 1 83 ? -16.702 -1.916 9.785 1.00 86.56 83 THR A O 1
ATOM 676 N N . LYS A 1 84 ? -17.044 0.142 10.603 1.00 83.94 84 LYS A N 1
ATOM 677 C CA . LYS A 1 84 ? -17.920 -0.310 11.700 1.00 83.94 84 LYS A CA 1
ATOM 678 C C . LYS A 1 84 ? -19.184 -1.014 11.197 1.00 83.94 84 LYS A C 1
ATOM 680 O O . LYS A 1 84 ? -19.677 -1.923 11.857 1.00 83.94 84 LYS A O 1
ATOM 685 N N . ASP A 1 85 ? -19.676 -0.607 10.031 1.00 87.31 85 ASP A N 1
ATOM 686 C CA . ASP A 1 85 ? -20.907 -1.126 9.434 1.00 87.31 85 ASP A CA 1
ATOM 687 C C . ASP A 1 85 ? -20.701 -2.462 8.703 1.00 87.31 85 ASP A C 1
ATOM 689 O O . ASP A 1 85 ? -21.671 -3.140 8.365 1.00 87.31 85 ASP A O 1
ATOM 693 N N . GLY A 1 86 ? -19.448 -2.863 8.460 1.00 86.44 86 GLY A N 1
ATOM 694 C CA . GLY A 1 86 ? -19.121 -4.157 7.873 1.00 86.44 86 GLY A CA 1
ATOM 695 C C . GLY A 1 86 ? -17.911 -4.136 6.944 1.00 86.44 86 GLY A C 1
ATOM 696 O O . GLY A 1 86 ? -17.038 -3.277 7.021 1.00 86.44 86 GLY A O 1
ATOM 697 N N . CYS A 1 87 ? -17.850 -5.131 6.059 1.00 89.62 87 CYS A N 1
ATOM 698 C CA . CYS A 1 87 ? -16.775 -5.292 5.086 1.00 89.62 87 CYS A CA 1
ATOM 699 C C . CYS A 1 87 ? -17.319 -5.177 3.657 1.00 89.62 87 CYS A C 1
ATOM 701 O O . CYS A 1 87 ? -18.329 -5.793 3.318 1.00 89.62 87 CYS A O 1
ATOM 703 N N . ILE A 1 88 ? -16.633 -4.410 2.814 1.00 91.81 88 ILE A N 1
ATOM 704 C CA . ILE A 1 88 ? -16.967 -4.161 1.414 1.00 91.81 88 ILE A CA 1
ATOM 705 C C . ILE A 1 88 ? -15.755 -4.528 0.565 1.00 91.81 88 ILE A C 1
ATOM 707 O O . ILE A 1 88 ? -14.712 -3.887 0.649 1.00 91.81 88 ILE A O 1
ATOM 711 N N . VAL A 1 89 ? -15.892 -5.516 -0.313 1.00 92.31 89 VAL A N 1
ATOM 712 C CA . VAL A 1 89 ? -14.866 -5.815 -1.318 1.00 92.31 89 VAL A CA 1
ATOM 713 C C . VAL A 1 89 ? -15.247 -5.119 -2.616 1.00 92.31 89 VAL A C 1
ATOM 715 O O . VAL A 1 89 ? -16.311 -5.373 -3.179 1.00 92.31 89 VAL A O 1
ATOM 718 N N . LYS A 1 90 ? -14.390 -4.210 -3.081 1.00 90.81 90 LYS A N 1
ATOM 719 C CA . LYS A 1 90 ? -14.575 -3.540 -4.369 1.00 90.81 90 LYS A CA 1
ATOM 720 C C . LYS A 1 90 ? -14.204 -4.490 -5.513 1.00 90.81 90 LYS A C 1
ATOM 722 O O . LYS A 1 90 ? -13.287 -5.298 -5.350 1.00 90.81 90 LYS A O 1
ATOM 727 N N . PRO A 1 91 ? -14.871 -4.381 -6.676 1.00 92.44 91 PRO A N 1
ATOM 728 C CA . PRO A 1 91 ? -14.485 -5.144 -7.855 1.00 92.44 91 PRO A CA 1
ATOM 729 C C . PRO A 1 91 ? -13.043 -4.815 -8.273 1.00 92.44 91 PRO A C 1
ATOM 731 O O . PRO A 1 91 ? -12.536 -3.743 -7.926 1.00 92.44 91 PRO A O 1
ATOM 734 N N . PRO A 1 92 ? -12.388 -5.701 -9.043 1.00 92.56 92 PRO A N 1
ATOM 735 C CA . PRO A 1 92 ? -11.036 -5.460 -9.514 1.00 92.56 92 PRO A CA 1
ATOM 736 C C . PRO A 1 92 ? -10.913 -4.140 -10.274 1.00 92.56 92 PRO A C 1
ATOM 738 O O . PRO A 1 92 ? -11.647 -3.891 -11.231 1.00 92.56 92 PRO A O 1
ATOM 741 N N . VAL A 1 93 ? -9.940 -3.331 -9.874 1.00 92.06 93 VAL A N 1
ATOM 742 C CA . VAL A 1 93 ? -9.613 -2.047 -10.487 1.00 92.06 93 VAL A CA 1
ATOM 743 C C . VAL A 1 93 ? -8.348 -2.205 -11.319 1.00 92.06 93 VAL A C 1
ATOM 745 O O . VAL A 1 93 ? -7.405 -2.894 -10.920 1.00 92.06 93 VAL A O 1
ATOM 748 N N . GLN A 1 94 ? -8.334 -1.557 -12.480 1.00 92.50 94 GLN A N 1
ATOM 749 C CA . GLN A 1 94 ? -7.156 -1.409 -13.321 1.00 92.50 94 GLN A CA 1
ATOM 750 C C . GLN A 1 94 ? -6.745 0.071 -13.319 1.00 92.50 94 GLN A C 1
ATOM 752 O O . GLN A 1 94 ? -7.462 0.886 -13.900 1.00 92.50 94 GLN A O 1
ATOM 757 N N . PRO A 1 95 ? -5.645 0.440 -12.644 1.00 86.00 95 PRO A N 1
ATOM 758 C CA . PRO A 1 95 ? -5.209 1.827 -12.560 1.00 86.00 95 PRO A CA 1
ATOM 759 C C . PRO A 1 95 ? -4.678 2.323 -13.910 1.00 86.00 95 PRO A C 1
ATOM 761 O O . PRO A 1 95 ? -4.055 1.584 -14.679 1.00 86.00 95 PRO A O 1
ATOM 764 N N . GLU A 1 96 ? -4.893 3.609 -14.182 1.00 90.25 96 GLU A N 1
ATOM 765 C CA . GLU A 1 96 ? -4.390 4.254 -15.391 1.00 90.25 96 GLU A CA 1
ATOM 766 C C . GLU A 1 96 ? -2.868 4.441 -15.317 1.00 90.25 96 GLU A C 1
ATOM 768 O O . GLU A 1 96 ? -2.322 4.956 -14.333 1.00 90.25 96 GLU A O 1
ATOM 773 N N . THR A 1 97 ? -2.168 4.062 -16.385 1.00 91.31 97 THR A N 1
ATOM 774 C CA . THR A 1 97 ? -0.707 4.153 -16.490 1.00 91.31 97 THR A CA 1
ATOM 775 C C . THR A 1 97 ? -0.295 5.230 -17.488 1.00 91.31 97 THR A C 1
ATOM 777 O O . THR A 1 97 ? -0.845 5.290 -18.581 1.00 91.31 97 THR A O 1
ATOM 780 N N . ASN A 1 98 ? 0.712 6.029 -17.141 1.00 91.94 98 ASN A N 1
ATOM 781 C CA . ASN A 1 98 ? 1.323 7.053 -17.986 1.00 91.94 98 ASN A CA 1
ATOM 782 C C . ASN A 1 98 ? 2.761 6.628 -18.337 1.00 91.94 98 ASN A C 1
ATOM 784 O O . ASN A 1 98 ? 3.565 6.374 -17.438 1.00 91.94 98 ASN A O 1
ATOM 788 N N . TRP A 1 99 ? 3.059 6.592 -19.638 1.00 91.88 99 TRP A N 1
ATOM 789 C CA . TRP A 1 99 ? 4.367 6.253 -20.209 1.00 91.88 99 TRP A CA 1
ATOM 790 C C . TRP A 1 99 ? 4.942 7.364 -21.106 1.00 91.88 99 TRP A C 1
ATOM 792 O O . TRP A 1 99 ? 5.878 7.120 -21.860 1.00 91.88 99 TRP A O 1
ATOM 802 N N . GLU A 1 100 ? 4.428 8.592 -21.023 1.00 92.38 100 GLU A N 1
ATOM 803 C CA . GLU A 1 100 ? 4.843 9.731 -21.862 1.00 92.38 100 GLU A CA 1
ATOM 804 C C . GLU A 1 100 ? 6.340 10.055 -21.719 1.00 92.38 100 GLU A C 1
ATOM 806 O O . GLU A 1 100 ? 6.988 10.467 -22.682 1.00 92.38 100 GLU A O 1
ATOM 811 N N . ILE A 1 101 ? 6.921 9.785 -20.541 1.00 89.69 101 ILE A N 1
ATOM 812 C CA . ILE A 1 101 ? 8.361 9.934 -20.278 1.00 89.69 101 ILE A CA 1
ATOM 813 C C . ILE A 1 101 ? 9.236 9.084 -21.211 1.00 89.69 101 ILE A C 1
ATOM 815 O O . ILE A 1 101 ? 10.392 9.433 -21.442 1.00 89.69 101 ILE A O 1
ATOM 819 N N . ALA A 1 102 ? 8.704 8.007 -21.797 1.00 89.19 102 ALA A N 1
ATOM 820 C CA . ALA A 1 102 ? 9.453 7.159 -22.720 1.00 89.19 102 ALA A CA 1
ATOM 821 C C . ALA A 1 102 ? 9.962 7.932 -23.950 1.00 89.19 102 ALA A C 1
ATOM 823 O O . ALA A 1 102 ? 11.017 7.601 -24.480 1.00 89.19 102 ALA A O 1
ATOM 824 N N . HIS A 1 103 ? 9.265 8.993 -24.374 1.00 90.25 103 HIS A N 1
ATOM 825 C CA . HIS A 1 103 ? 9.675 9.821 -25.513 1.00 90.25 103 HIS A CA 1
ATOM 826 C C . HIS A 1 103 ? 10.810 10.805 -25.190 1.00 90.25 103 HIS A C 1
ATOM 828 O O . HIS A 1 103 ? 11.451 11.324 -26.108 1.00 90.25 103 HIS A O 1
ATOM 834 N N . LEU A 1 104 ? 11.055 11.081 -23.903 1.00 89.25 104 LEU A N 1
ATOM 835 C CA . LEU A 1 104 ? 12.112 11.992 -23.452 1.00 89.25 104 LEU A CA 1
ATOM 836 C C . LEU A 1 104 ? 13.496 11.333 -23.482 1.00 89.25 104 LEU A C 1
ATOM 838 O O . LEU A 1 104 ? 14.505 12.028 -23.578 1.00 89.25 104 LEU A O 1
ATOM 842 N N . ILE A 1 105 ? 13.549 10.003 -23.417 1.00 84.81 105 ILE A N 1
ATOM 843 C CA . ILE A 1 105 ? 14.797 9.244 -23.407 1.00 84.81 105 ILE A CA 1
ATOM 844 C C . ILE A 1 105 ? 15.218 8.990 -24.860 1.00 84.81 105 ILE A C 1
ATOM 846 O O . ILE A 1 105 ? 14.526 8.299 -25.606 1.00 84.81 105 ILE A O 1
ATOM 850 N N . LYS A 1 106 ? 16.356 9.556 -25.276 1.00 86.25 106 LYS A N 1
ATOM 851 C CA . LYS A 1 106 ? 16.986 9.300 -26.581 1.00 86.25 106 LYS A CA 1
ATOM 852 C C . LYS A 1 106 ? 18.418 8.822 -26.366 1.00 86.25 106 LYS A C 1
ATOM 854 O O . LYS A 1 106 ? 19.183 9.507 -25.697 1.00 86.25 106 LYS A O 1
ATOM 859 N N . GLY A 1 107 ? 18.767 7.695 -26.985 1.00 77.19 107 GLY A N 1
ATOM 860 C CA . GLY A 1 107 ? 20.092 7.085 -26.872 1.00 77.19 107 GLY A CA 1
ATOM 861 C C . GLY A 1 107 ? 20.307 6.316 -25.563 1.00 77.19 107 GLY A C 1
ATOM 862 O O . GLY A 1 107 ? 19.560 6.454 -24.597 1.00 77.19 107 GLY A O 1
ATOM 863 N N . TYR A 1 108 ? 21.323 5.465 -25.576 1.00 71.38 108 TYR A N 1
ATOM 864 C CA . TYR A 1 108 ? 21.919 4.795 -24.414 1.00 71.38 108 TYR A CA 1
ATOM 865 C C . TYR A 1 108 ? 23.445 4.673 -24.597 1.00 71.38 108 TYR A C 1
ATOM 867 O O . TYR A 1 108 ? 24.088 3.894 -23.894 1.00 71.38 108 TYR A O 1
ATOM 875 N N . GLU A 1 109 ? 23.983 5.405 -25.582 1.00 57.59 109 GLU A N 1
ATOM 876 C CA . GLU A 1 109 ? 25.415 5.543 -25.862 1.00 57.59 109 GLU A CA 1
ATOM 877 C C . GLU A 1 109 ? 26.038 6.609 -24.960 1.00 57.59 109 GLU A C 1
ATOM 879 O O . GLU A 1 109 ? 25.371 7.646 -24.727 1.00 57.59 109 GLU A O 1
#

Foldseek 3Di:
DWEDEPDDPQFDWDADPVGDIDTDNTDDDDPCVVQLRVLLVVVCVVPVPDDPVRNVVSVLVSLQVCVVPPPPDDQKDWDWYQYPVGIDIDHIDRRDDDDVCVVVDDDPD

Nearest PDB structures (foldseek):
  3unb-assembly1_M  TM=9.753E-01  e=1.515E-09  Mus musculus
  8fz5-assembly1_N  TM=9.772E-01  e=2.212E-08  Bos taurus
  8qys-assembly1_g  TM=9.734E-01  e=2.521E-08  Homo sapiens
  6tu3-assembly1_b  TM=9.571E-01  e=9.324E-08  Rattus norvegicus
  9f9p-assembly1_N  TM=9.578E-01  e=1.888E-06  Trypanosoma cruzi

Sequence (109 aa):
MCSLLEDYRTENRFVDKIGVAYESPTICTGYGAYIANPLLREAYENNPNMTLEEAQKQIERCMKILYYRDARSINKYEVAIVTKDGCIVKPPVQPETNWEIAHLIKGYE

Mean predicted aligned error: 6.35 Å

Secondary structure (DSSP, 8-state):
-----SSS----EEE-TT--EEE-SS---TTHHHHHHHHHHHHHHH-TT--HHHHHHHHHHHHHHHHHH-TT--S-B--EEEETTEEEEPPPB------GGGGT-----

Organism: Mytilus galloprovincialis (NCBI:txid29158)

InterPro domains:
  IPR001353 Proteasome, subunit alpha/beta [PF00227] (15-82)
  IPR029055 Nucleophile aminohydrolases, N-terminal [G3DSA:3.60.20.10] (9-109)
  IPR029055 Nucleophile aminohydrolases, N-terminal [SSF56235] (14-105)

pLDDT: mean 86.49, std 14.88, range [34.06, 95.5]

Solvent-accessible surface area (backbone atoms only — not comparable to full-atom values): 7019 Å² total; per-residue (Å²): 132,71,74,65,55,77,90,64,86,63,73,42,73,48,73,49,100,88,66,56,68,55,73,40,83,66,71,51,63,77,73,37,44,76,62,35,34,57,58,46,44,54,50,39,74,75,41,79,82,59,49,74,64,59,49,49,53,52,50,53,53,37,53,54,52,44,51,77,70,38,93,86,57,65,83,59,48,68,50,56,44,42,47,87,92,46,76,45,74,49,72,76,43,64,78,91,83,87,67,75,68,61,77,74,64,76,84,90,126